Protein AF-A0A1C5C3S4-F1 (afdb_monomer_lite)

Radius of gyration: 13.24 Å; chains: 1; bounding box: 30×34×36 Å

Sequence (118 aa):
MVDRLRQRLRTLLSDPVGSPSELPLFGTMLHALGMAELASGDAGAGAGAGAVRMIALAERLGVMREFQPTMSEARARQAAEEADGAAYSDAVSEYAALERDELREAARAVMAVTSDRG

Structure (mmCIF, N/CA/C/O backbone):
data_AF-A0A1C5C3S4-F1
#
_entry.id   AF-A0A1C5C3S4-F1
#
loop_
_atom_site.group_PDB
_atom_site.id
_atom_site.type_symbol
_atom_site.label_atom_id
_atom_site.label_alt_id
_atom_site.label_comp_id
_atom_site.label_asym_id
_atom_site.label_entity_id
_atom_site.label_seq_id
_atom_site.pdbx_PDB_ins_code
_atom_site.Cartn_x
_atom_site.Cartn_y
_atom_site.Cartn_z
_atom_site.occupancy
_atom_site.B_iso_or_equiv
_atom_site.auth_seq_id
_atom_site.auth_comp_id
_atom_site.auth_asym_id
_atom_site.auth_atom_id
_atom_site.pdbx_PDB_model_num
ATOM 1 N N . MET A 1 1 ? 18.993 -9.551 0.078 1.00 58.44 1 MET A N 1
ATOM 2 C CA . MET A 1 1 ? 18.575 -8.521 1.069 1.00 58.44 1 MET A CA 1
ATOM 3 C C . MET A 1 1 ? 17.052 -8.417 1.115 1.00 58.44 1 MET A C 1
ATOM 5 O O . MET A 1 1 ? 16.484 -8.555 2.191 1.00 58.44 1 MET A O 1
ATOM 9 N N . VAL A 1 2 ? 16.410 -8.249 -0.046 1.00 63.62 2 VAL A N 1
ATOM 10 C CA . VAL A 1 2 ? 14.951 -8.163 -0.229 1.00 63.62 2 VAL A CA 1
ATOM 11 C C . VAL A 1 2 ? 14.200 -9.365 0.366 1.00 63.62 2 VAL A C 1
ATOM 13 O O . VAL A 1 2 ? 13.250 -9.179 1.121 1.00 63.62 2 VAL A O 1
ATOM 16 N N . ASP A 1 3 ? 14.691 -10.591 0.168 1.00 70.12 3 ASP A N 1
ATOM 17 C CA . ASP A 1 3 ? 14.013 -11.804 0.668 1.00 70.12 3 ASP A CA 1
ATOM 18 C C . ASP A 1 3 ? 14.013 -11.922 2.193 1.00 70.12 3 ASP A C 1
ATOM 20 O O . ASP A 1 3 ? 13.037 -12.359 2.801 1.00 70.12 3 ASP A O 1
ATOM 24 N N . ARG A 1 4 ? 15.080 -11.445 2.847 1.00 71.38 4 ARG A N 1
ATOM 25 C CA . ARG A 1 4 ? 15.144 -11.384 4.314 1.00 71.38 4 ARG A CA 1
ATOM 26 C C . ARG A 1 4 ? 14.127 -10.384 4.864 1.00 71.38 4 ARG A C 1
ATOM 28 O O . ARG A 1 4 ? 13.547 -10.633 5.920 1.00 71.38 4 ARG A O 1
ATOM 35 N N . LEU A 1 5 ? 13.913 -9.275 4.154 1.00 68.69 5 LEU A N 1
ATOM 36 C CA . LEU A 1 5 ? 12.922 -8.263 4.513 1.00 68.69 5 LEU A CA 1
ATOM 37 C C . LEU A 1 5 ? 11.497 -8.813 4.343 1.00 68.69 5 LEU A C 1
ATOM 39 O O . LEU A 1 5 ? 10.701 -8.714 5.273 1.00 68.69 5 LEU A O 1
ATOM 43 N N . ARG A 1 6 ? 11.217 -9.497 3.223 1.00 70.69 6 ARG A N 1
ATOM 44 C CA . ARG A 1 6 ? 9.950 -10.215 2.986 1.00 70.69 6 ARG A CA 1
ATOM 45 C C . ARG A 1 6 ? 9.647 -11.238 4.078 1.00 70.69 6 ARG A C 1
ATOM 47 O O . ARG A 1 6 ? 8.541 -11.262 4.613 1.00 70.69 6 ARG A O 1
ATOM 54 N N . GLN A 1 7 ? 10.627 -12.071 4.431 1.00 73.31 7 GLN A N 1
ATOM 55 C CA . GLN A 1 7 ? 10.464 -13.098 5.462 1.00 73.31 7 GLN A CA 1
ATOM 56 C C . GLN A 1 7 ? 10.130 -12.473 6.823 1.00 73.31 7 GLN A C 1
ATOM 58 O O . GLN A 1 7 ? 9.225 -12.937 7.511 1.00 73.31 7 GLN A O 1
ATOM 63 N N . ARG A 1 8 ? 10.830 -11.392 7.194 1.00 71.38 8 ARG A N 1
ATOM 64 C CA . ARG A 1 8 ? 10.598 -10.654 8.444 1.00 71.38 8 ARG A CA 1
ATOM 65 C C . ARG A 1 8 ? 9.187 -10.058 8.487 1.00 71.38 8 ARG A C 1
ATOM 67 O O . ARG A 1 8 ? 8.509 -10.182 9.503 1.00 71.38 8 ARG A O 1
ATOM 74 N N . LEU A 1 9 ? 8.753 -9.457 7.378 1.00 70.12 9 LEU A N 1
ATOM 75 C CA . LEU A 1 9 ? 7.434 -8.845 7.229 1.00 70.12 9 LEU A CA 1
ATOM 76 C C . LEU A 1 9 ? 6.309 -9.883 7.367 1.00 70.12 9 LEU A C 1
ATOM 78 O O . LEU A 1 9 ? 5.354 -9.657 8.105 1.00 70.12 9 LEU A O 1
ATOM 82 N N . ARG A 1 10 ? 6.458 -11.064 6.752 1.00 73.62 10 ARG A N 1
ATOM 83 C CA . ARG A 1 10 ? 5.511 -12.185 6.902 1.00 73.62 10 ARG A CA 1
ATOM 84 C C . ARG A 1 10 ? 5.337 -12.642 8.345 1.00 73.62 10 ARG A C 1
ATOM 86 O O . ARG A 1 10 ? 4.208 -12.859 8.783 1.00 73.62 10 ARG A O 1
ATOM 93 N N . THR A 1 11 ? 6.442 -12.807 9.069 1.00 75.06 11 THR A N 1
ATOM 94 C CA . THR A 1 11 ? 6.405 -13.257 10.466 1.00 75.06 11 THR A CA 1
ATOM 95 C C . THR A 1 11 ? 5.642 -12.264 11.336 1.00 75.06 11 THR A C 1
ATOM 97 O O . THR A 1 11 ? 4.756 -12.672 12.076 1.00 75.06 11 THR A O 1
ATOM 100 N N . LEU A 1 12 ? 5.917 -10.967 11.183 1.00 70.44 12 LEU A N 1
ATOM 101 C CA . LEU A 1 12 ? 5.232 -9.911 11.934 1.00 70.44 12 LEU A CA 1
ATOM 102 C C . LEU A 1 12 ? 3.741 -9.820 11.582 1.00 70.44 12 LEU A C 1
ATOM 104 O O . LEU A 1 12 ? 2.897 -9.669 12.460 1.00 70.44 12 LEU A O 1
ATOM 108 N N . LEU A 1 13 ? 3.393 -9.970 10.301 1.00 67.88 13 LEU A N 1
ATOM 109 C CA . LEU A 1 13 ? 1.995 -9.961 9.877 1.00 67.88 13 LEU A CA 1
ATOM 110 C C . LEU A 1 13 ? 1.208 -11.157 10.420 1.00 67.88 13 LEU A C 1
ATOM 112 O O . LEU A 1 13 ? 0.005 -11.007 10.612 1.00 67.88 13 LEU A O 1
ATOM 116 N N . SER A 1 14 ? 1.849 -12.299 10.685 1.00 69.81 14 SER A N 1
ATOM 117 C CA . SER A 1 14 ? 1.202 -13.530 11.175 1.00 69.81 14 SER A CA 1
ATOM 118 C C . SER A 1 14 ? 0.948 -13.542 12.690 1.00 69.81 14 SER A C 1
ATOM 120 O O . SER A 1 14 ? 0.165 -14.364 13.158 1.00 69.81 14 SER A O 1
ATOM 122 N N . ASP A 1 15 ? 1.580 -12.643 13.451 1.00 68.12 15 ASP A N 1
ATOM 123 C CA . ASP A 1 15 ? 1.439 -12.570 14.913 1.00 68.12 15 ASP A CA 1
ATOM 124 C C . ASP A 1 15 ? 0.066 -11.960 15.305 1.00 68.12 15 ASP A C 1
ATOM 126 O O . ASP A 1 15 ? -0.355 -10.996 14.655 1.00 68.12 15 ASP A O 1
ATOM 130 N N . PRO A 1 16 ? -0.681 -12.474 16.309 1.00 58.50 16 PRO A N 1
ATOM 131 C CA . PRO A 1 16 ? -2.089 -12.111 16.512 1.00 58.50 16 PRO A CA 1
ATOM 132 C C . PRO A 1 16 ? -2.344 -10.701 17.050 1.00 58.50 16 PRO A C 1
ATOM 134 O O . PRO A 1 16 ? -3.469 -10.220 16.944 1.00 58.50 16 PRO A O 1
ATOM 137 N N . VAL A 1 17 ? -1.356 -10.023 17.640 1.00 53.72 17 VAL A N 1
ATOM 138 C CA . VAL A 1 17 ? -1.579 -8.699 18.235 1.00 53.72 17 VAL A CA 1
ATOM 139 C C . VAL A 1 17 ? -0.339 -7.848 18.053 1.00 53.72 17 VAL A C 1
ATOM 141 O O . VAL A 1 17 ? 0.679 -8.072 18.699 1.00 53.72 17 VAL A O 1
ATOM 144 N N . GLY A 1 18 ? -0.447 -6.868 17.162 1.00 55.88 18 GLY A N 1
ATOM 145 C CA . GLY A 1 18 ? 0.622 -5.915 16.950 1.00 55.88 18 GLY A CA 1
ATOM 146 C C . GLY A 1 18 ? 0.475 -4.687 17.826 1.00 55.88 18 GLY A C 1
ATOM 147 O O . GLY A 1 18 ? -0.610 -4.105 17.883 1.00 55.88 18 GLY A O 1
ATOM 148 N N . SER A 1 19 ? 1.548 -4.271 18.497 1.00 56.66 19 SER A N 1
ATOM 149 C CA . SER A 1 19 ? 1.560 -2.988 19.208 1.00 56.66 19 SER A CA 1
ATOM 150 C C . SER A 1 19 ? 1.246 -1.831 18.236 1.00 56.66 19 SER A C 1
ATOM 152 O O . SER A 1 19 ? 1.575 -1.926 17.053 1.00 56.66 19 SER A O 1
ATOM 154 N N . PRO A 1 20 ? 0.642 -0.709 18.681 1.00 54.88 20 PRO A N 1
ATOM 155 C CA . PRO A 1 20 ? 0.337 0.437 17.809 1.00 54.88 20 PRO A CA 1
ATOM 156 C C . PRO A 1 20 ? 1.549 0.955 17.010 1.00 54.88 20 PRO A C 1
ATOM 158 O O . PRO A 1 20 ? 1.390 1.519 15.930 1.00 54.88 20 PRO A O 1
ATOM 161 N N . SER A 1 21 ? 2.757 0.712 17.525 1.00 58.25 21 SER A N 1
ATOM 162 C CA . SER A 1 21 ? 4.051 1.047 16.927 1.00 58.25 21 SER A CA 1
ATOM 163 C C . SER A 1 21 ? 4.463 0.154 15.749 1.00 58.25 21 SER A C 1
ATOM 165 O O . SER A 1 21 ? 5.453 0.447 15.079 1.00 58.25 21 SER A O 1
ATOM 167 N N . GLU A 1 22 ? 3.743 -0.934 15.474 1.00 63.75 22 GLU A N 1
ATOM 168 C CA . GLU A 1 22 ? 4.054 -1.839 14.363 1.00 63.75 22 GLU A CA 1
ATOM 169 C C . GLU A 1 22 ? 3.571 -1.310 13.016 1.00 63.75 22 GLU A C 1
ATOM 171 O O . GLU A 1 22 ? 4.180 -1.620 11.998 1.00 63.75 22 GLU A O 1
ATOM 176 N N . LEU A 1 23 ? 2.546 -0.455 12.994 1.00 62.97 23 LEU A N 1
ATOM 177 C CA . LEU A 1 23 ? 2.044 0.155 11.758 1.00 62.97 23 LEU A CA 1
ATOM 178 C C . LEU A 1 23 ? 3.123 0.981 11.020 1.00 62.97 23 LEU A C 1
ATOM 180 O O . LEU A 1 23 ? 3.340 0.719 9.834 1.00 62.97 23 LEU A O 1
ATOM 184 N N . PRO A 1 24 ? 3.879 1.886 11.680 1.00 66.75 24 PRO A N 1
ATOM 185 C CA . PRO A 1 24 ? 5.014 2.564 11.046 1.00 66.75 24 PRO A CA 1
ATOM 186 C C . PRO A 1 24 ? 6.115 1.612 10.559 1.00 66.75 24 PRO A C 1
ATOM 188 O O . PRO A 1 24 ? 6.733 1.838 9.514 1.00 66.75 24 PRO A O 1
ATOM 191 N N . LEU A 1 25 ? 6.367 0.530 11.304 1.00 68.56 25 LEU A N 1
ATOM 192 C CA . LEU A 1 25 ? 7.365 -0.472 10.934 1.00 68.56 25 LEU A CA 1
ATOM 193 C C . LEU A 1 25 ? 6.934 -1.231 9.667 1.00 68.56 25 LEU A C 1
ATOM 195 O O . LEU A 1 25 ? 7.746 -1.417 8.759 1.00 68.56 25 LEU A O 1
ATOM 199 N N . PHE A 1 26 ? 5.654 -1.604 9.574 1.00 70.75 26 PHE A N 1
ATOM 200 C CA . PHE A 1 26 ? 5.056 -2.217 8.388 1.00 70.75 26 PHE A CA 1
ATOM 201 C C . PHE A 1 26 ? 5.121 -1.291 7.175 1.00 70.75 26 PHE A C 1
ATOM 203 O O . PHE A 1 26 ? 5.572 -1.722 6.113 1.00 70.75 26 PHE A O 1
ATOM 210 N N . GLY A 1 27 ? 4.760 -0.015 7.342 1.00 73.88 27 GLY A N 1
ATOM 211 C CA . GLY A 1 27 ? 4.857 0.982 6.277 1.00 73.88 27 GLY A CA 1
ATOM 212 C C . GLY A 1 27 ? 6.286 1.128 5.746 1.00 73.88 27 GLY A C 1
ATOM 213 O O . GLY A 1 27 ? 6.511 1.075 4.540 1.00 73.88 27 GLY A O 1
ATOM 214 N N . THR A 1 28 ? 7.279 1.182 6.636 1.00 74.94 28 THR A N 1
ATOM 215 C CA . THR A 1 28 ? 8.696 1.290 6.243 1.00 74.94 28 THR A CA 1
ATOM 216 C C . THR A 1 28 ? 9.177 0.068 5.450 1.00 74.94 28 THR A C 1
ATOM 218 O O . THR A 1 28 ? 9.883 0.207 4.449 1.00 74.94 28 THR A O 1
ATOM 221 N N . MET A 1 29 ? 8.797 -1.143 5.870 1.00 75.44 29 MET A N 1
ATOM 222 C CA . MET A 1 29 ? 9.184 -2.373 5.169 1.00 75.44 29 MET A CA 1
ATOM 223 C C . MET A 1 29 ? 8.516 -2.489 3.794 1.00 75.44 29 MET A C 1
ATOM 225 O O . MET A 1 29 ? 9.185 -2.868 2.833 1.00 75.44 29 MET A O 1
ATOM 229 N N . LEU A 1 30 ? 7.231 -2.135 3.687 1.00 78.75 30 LEU A N 1
ATOM 230 C CA . LEU A 1 30 ? 6.497 -2.108 2.419 1.00 78.75 30 LEU A CA 1
ATOM 231 C C . LEU A 1 30 ? 7.074 -1.069 1.453 1.00 78.75 30 LEU A C 1
ATOM 233 O O . LEU A 1 30 ? 7.233 -1.365 0.272 1.00 78.75 30 LEU A O 1
ATOM 237 N N . HIS A 1 31 ? 7.472 0.100 1.958 1.00 79.06 31 HIS A N 1
ATOM 238 C CA . HIS A 1 31 ? 8.123 1.141 1.164 1.00 79.06 31 HIS A CA 1
ATOM 239 C C . HIS A 1 31 ? 9.451 0.661 0.565 1.00 79.06 31 HIS A C 1
ATOM 241 O O . HIS A 1 31 ? 9.675 0.772 -0.639 1.00 79.06 31 HIS A O 1
ATOM 247 N N . ALA A 1 32 ? 10.327 0.078 1.390 1.00 81.25 32 ALA A N 1
ATOM 248 C CA . ALA A 1 32 ? 11.614 -0.441 0.929 1.00 81.25 32 ALA A CA 1
ATOM 249 C C . ALA A 1 32 ? 11.452 -1.593 -0.077 1.00 81.25 32 ALA A C 1
ATOM 251 O O . ALA A 1 32 ? 12.228 -1.695 -1.026 1.00 81.25 32 ALA A O 1
ATOM 252 N N . LEU A 1 33 ? 10.441 -2.445 0.118 1.00 76.81 33 LEU A N 1
ATOM 253 C CA . LEU A 1 33 ? 10.150 -3.554 -0.782 1.00 76.81 33 LEU A CA 1
ATOM 254 C C . LEU A 1 33 ? 9.570 -3.067 -2.116 1.00 76.81 33 LEU A C 1
ATOM 256 O O . LEU A 1 33 ? 10.073 -3.463 -3.160 1.00 76.81 33 LEU A O 1
ATOM 260 N N . GLY A 1 34 ? 8.587 -2.163 -2.093 1.00 76.06 34 GLY A N 1
ATOM 261 C CA . GLY A 1 34 ? 8.024 -1.553 -3.299 1.00 76.06 34 GLY A CA 1
ATOM 262 C C . GLY A 1 34 ? 9.086 -0.840 -4.133 1.00 76.06 34 GLY A C 1
ATOM 263 O O . GLY A 1 34 ? 9.188 -1.089 -5.327 1.00 76.06 34 GLY A O 1
ATOM 264 N N . MET A 1 35 ? 9.956 -0.046 -3.503 1.00 78.69 35 MET A N 1
ATOM 265 C CA . MET A 1 35 ? 11.060 0.629 -4.197 1.00 78.69 35 MET A CA 1
ATOM 266 C C . MET A 1 35 ? 12.071 -0.349 -4.804 1.00 78.69 35 MET A C 1
ATOM 268 O O . MET A 1 35 ? 12.571 -0.107 -5.901 1.00 78.69 35 MET A O 1
ATOM 272 N N . ALA A 1 36 ? 12.382 -1.448 -4.110 1.00 79.94 36 ALA A N 1
ATOM 273 C CA . ALA A 1 36 ? 13.282 -2.472 -4.633 1.00 79.94 36 ALA A CA 1
ATOM 274 C C . ALA A 1 36 ? 12.681 -3.195 -5.848 1.00 79.94 36 ALA A C 1
ATOM 276 O O . ALA A 1 36 ? 13.391 -3.427 -6.823 1.00 79.94 36 ALA A O 1
ATOM 277 N N . GLU A 1 37 ? 11.383 -3.498 -5.814 1.00 76.62 37 GLU A N 1
ATOM 278 C CA . GLU A 1 37 ? 10.667 -4.119 -6.932 1.00 76.62 37 GLU A CA 1
ATOM 279 C C . GLU A 1 37 ? 10.579 -3.171 -8.136 1.00 76.62 37 GLU A C 1
ATOM 281 O O . GLU A 1 37 ? 10.924 -3.567 -9.247 1.00 76.62 37 GLU A O 1
ATOM 286 N N . LEU A 1 38 ? 10.241 -1.893 -7.918 1.00 73.88 38 LEU A N 1
ATOM 287 C CA . LEU A 1 38 ? 10.248 -0.871 -8.973 1.00 73.88 38 LEU A CA 1
ATOM 288 C C . LEU A 1 38 ? 11.640 -0.709 -9.605 1.00 73.88 38 LEU A C 1
ATOM 290 O O . LEU A 1 38 ? 11.764 -0.647 -10.825 1.00 73.88 38 LEU A O 1
ATOM 294 N N . ALA A 1 39 ? 12.701 -0.696 -8.791 1.00 76.69 39 ALA A N 1
ATOM 295 C CA . ALA A 1 39 ? 14.079 -0.582 -9.271 1.00 76.69 39 ALA A CA 1
ATOM 296 C C . ALA A 1 39 ? 14.585 -1.846 -9.985 1.00 76.69 39 ALA A C 1
ATOM 298 O O . ALA A 1 39 ? 15.477 -1.755 -10.828 1.00 76.69 39 ALA A O 1
ATOM 299 N N . SER A 1 40 ? 14.039 -3.019 -9.652 1.00 70.00 40 SER A N 1
ATOM 300 C CA . SER A 1 40 ? 14.403 -4.282 -10.300 1.00 70.00 40 SER A CA 1
ATOM 301 C C . SER A 1 40 ? 13.875 -4.396 -11.732 1.00 70.00 40 SER A C 1
ATOM 303 O O . SER A 1 40 ? 14.368 -5.229 -12.490 1.00 70.00 40 SER A O 1
ATOM 305 N N . GLY A 1 41 ? 12.928 -3.534 -12.126 1.00 59.84 41 GLY A N 1
ATOM 306 C CA . GLY A 1 41 ? 12.427 -3.456 -13.497 1.00 59.84 41 GLY A CA 1
ATOM 307 C C . GLY A 1 41 ? 11.710 -4.719 -13.969 1.00 59.84 41 GLY A C 1
ATOM 308 O O . GLY A 1 41 ? 11.501 -4.869 -15.173 1.00 59.84 41 GLY A O 1
ATOM 309 N N . ASP A 1 42 ? 11.336 -5.621 -13.054 1.00 54.72 42 ASP A N 1
ATOM 310 C CA . ASP A 1 42 ? 10.576 -6.823 -13.381 1.00 54.72 42 ASP A CA 1
ATOM 311 C C . ASP A 1 42 ? 9.134 -6.407 -13.700 1.00 54.72 42 ASP A C 1
ATOM 313 O O . ASP A 1 42 ? 8.233 -6.438 -12.873 1.00 54.72 42 ASP A O 1
ATOM 317 N N . ALA A 1 43 ? 8.933 -5.887 -14.910 1.00 50.12 43 ALA A N 1
ATOM 318 C CA . ALA A 1 43 ? 7.673 -5.374 -15.430 1.00 50.12 43 ALA A CA 1
ATOM 319 C C . ALA A 1 43 ? 6.853 -6.498 -16.082 1.00 50.12 43 ALA A C 1
ATOM 321 O O . ALA A 1 43 ? 6.297 -6.346 -17.170 1.00 50.12 43 ALA A O 1
ATOM 322 N N . GLY A 1 44 ? 6.762 -7.654 -15.421 1.00 53.50 44 GLY A N 1
ATOM 323 C CA . GLY A 1 44 ? 5.678 -8.586 -15.716 1.00 53.50 44 GLY A CA 1
ATOM 324 C C . GLY A 1 44 ? 4.335 -7.884 -15.482 1.00 53.50 44 GLY A C 1
ATOM 325 O O . GLY A 1 44 ? 4.229 -7.051 -14.580 1.00 53.50 44 GLY A O 1
ATOM 326 N N . ALA A 1 45 ? 3.295 -8.233 -16.247 1.00 51.69 45 ALA A N 1
ATOM 327 C CA . ALA A 1 45 ? 1.991 -7.545 -16.292 1.00 51.69 45 ALA A CA 1
ATOM 328 C C . ALA A 1 45 ? 1.216 -7.436 -14.949 1.00 51.69 45 ALA A C 1
ATOM 330 O O . ALA A 1 45 ? 0.107 -6.916 -14.917 1.00 51.69 45 ALA A O 1
ATOM 331 N N . GLY A 1 46 ? 1.783 -7.896 -13.829 1.00 54.00 46 GLY A N 1
ATOM 332 C CA . GLY A 1 46 ? 1.273 -7.655 -12.477 1.00 54.00 46 GLY A CA 1
ATOM 333 C C . GLY A 1 46 ? 2.343 -7.369 -11.413 1.00 54.00 46 GLY A C 1
ATOM 334 O O . GLY A 1 46 ? 2.004 -7.266 -10.230 1.00 54.00 46 GLY A O 1
ATOM 335 N N . ALA A 1 47 ? 3.623 -7.282 -11.781 1.00 57.34 47 ALA A N 1
ATOM 336 C CA . ALA A 1 47 ? 4.732 -7.013 -10.861 1.00 57.34 47 ALA A CA 1
ATOM 337 C C . ALA A 1 47 ? 4.848 -5.519 -10.527 1.00 57.34 47 ALA A C 1
ATOM 339 O O . ALA A 1 47 ? 4.923 -5.175 -9.346 1.00 57.34 47 ALA A O 1
ATOM 340 N N . GLY A 1 48 ? 4.643 -4.643 -11.519 1.00 65.44 48 GLY A N 1
ATOM 341 C CA . GLY A 1 48 ? 4.455 -3.205 -11.292 1.00 65.44 48 GLY A CA 1
ATOM 342 C C . GLY A 1 48 ? 3.263 -2.910 -10.375 1.00 65.44 48 GLY A C 1
ATOM 343 O O . GLY A 1 48 ? 3.414 -2.225 -9.368 1.00 65.44 48 GLY A O 1
ATOM 344 N N . ALA A 1 49 ? 2.106 -3.533 -10.629 1.00 71.31 49 ALA A N 1
ATOM 345 C CA . ALA A 1 49 ? 0.900 -3.342 -9.816 1.00 71.31 49 ALA A CA 1
ATOM 346 C C . ALA A 1 49 ? 1.080 -3.768 -8.344 1.00 71.31 49 ALA A C 1
ATOM 348 O O . ALA A 1 49 ? 0.552 -3.125 -7.436 1.00 71.31 49 ALA A O 1
ATOM 349 N N . GLY A 1 50 ? 1.849 -4.834 -8.084 1.00 77.19 50 GLY A N 1
ATOM 350 C CA . GLY A 1 50 ? 2.186 -5.262 -6.723 1.00 77.19 50 GLY A CA 1
ATOM 351 C C . GLY A 1 50 ? 3.084 -4.253 -6.005 1.00 77.19 50 GLY A C 1
ATOM 352 O O . GLY A 1 50 ? 2.810 -3.889 -4.862 1.00 77.19 50 GLY A O 1
ATOM 353 N N . ALA A 1 51 ? 4.119 -3.759 -6.688 1.00 78.75 51 ALA A N 1
ATOM 354 C CA . ALA A 1 51 ? 5.030 -2.751 -6.153 1.00 78.75 51 ALA A CA 1
ATOM 355 C C . ALA A 1 51 ? 4.323 -1.418 -5.866 1.00 78.75 51 ALA A C 1
ATOM 357 O O . ALA A 1 51 ? 4.475 -0.852 -4.785 1.00 78.75 51 ALA A O 1
ATOM 358 N N . VAL A 1 52 ? 3.464 -0.980 -6.782 1.00 84.12 52 VAL A N 1
ATOM 359 C CA . VAL A 1 52 ? 2.642 0.227 -6.654 1.00 84.12 52 VAL A CA 1
ATOM 360 C C . VAL A 1 52 ? 1.667 0.126 -5.476 1.00 84.12 52 VAL A C 1
ATOM 362 O O . VAL A 1 52 ? 1.594 1.041 -4.653 1.00 84.12 52 VAL A O 1
ATOM 365 N N . ARG A 1 53 ? 0.990 -1.019 -5.309 1.00 84.56 53 ARG A N 1
ATOM 366 C CA . ARG A 1 53 ? 0.126 -1.277 -4.143 1.00 84.56 53 ARG A CA 1
ATOM 367 C C . ARG A 1 53 ? 0.902 -1.286 -2.822 1.00 84.56 53 ARG A C 1
ATOM 369 O O . ARG A 1 53 ? 0.359 -0.833 -1.818 1.00 84.56 53 ARG A O 1
ATOM 376 N N . MET A 1 54 ? 2.154 -1.760 -2.801 1.00 85.44 54 MET A N 1
ATOM 377 C CA . MET A 1 54 ? 3.009 -1.689 -1.605 1.00 85.44 54 MET A CA 1
ATOM 378 C C . MET A 1 54 ? 3.348 -0.247 -1.220 1.00 85.44 54 MET A C 1
ATOM 380 O O . MET A 1 54 ? 3.285 0.082 -0.036 1.00 85.44 54 MET A O 1
ATOM 384 N N . ILE A 1 55 ? 3.663 0.615 -2.195 1.00 83.88 55 ILE A N 1
ATOM 385 C CA . ILE A 1 55 ? 3.938 2.038 -1.944 1.00 83.88 55 ILE A CA 1
ATOM 386 C C . ILE A 1 55 ? 2.685 2.756 -1.426 1.00 83.88 55 ILE A C 1
ATOM 388 O O . ILE A 1 55 ? 2.757 3.416 -0.392 1.00 83.88 55 ILE A O 1
ATOM 392 N N . ALA A 1 56 ? 1.527 2.565 -2.066 1.00 86.75 56 ALA A N 1
ATOM 393 C CA . ALA A 1 56 ? 0.269 3.178 -1.628 1.00 86.75 56 ALA A CA 1
ATOM 394 C C . ALA A 1 56 ? -0.126 2.756 -0.199 1.00 86.75 56 ALA A C 1
ATOM 396 O O . ALA A 1 56 ? -0.544 3.582 0.615 1.00 86.75 56 ALA A O 1
ATOM 397 N N . LEU A 1 57 ? 0.052 1.474 0.143 1.00 83.69 57 LEU A N 1
ATOM 398 C CA . LEU A 1 57 ? -0.242 0.979 1.488 1.00 83.69 57 LEU A CA 1
ATOM 399 C C . LEU A 1 57 ? 0.763 1.501 2.524 1.00 83.69 57 LEU A C 1
ATOM 401 O O . LEU A 1 57 ? 0.380 1.812 3.651 1.00 83.69 57 LEU A O 1
ATOM 405 N N . ALA A 1 58 ? 2.038 1.634 2.147 1.00 82.56 58 ALA A N 1
ATOM 406 C CA . ALA A 1 58 ? 3.065 2.214 3.004 1.00 82.56 58 ALA A CA 1
ATOM 407 C C . ALA A 1 58 ? 2.763 3.674 3.367 1.00 82.56 58 ALA A C 1
ATOM 409 O O . ALA A 1 58 ? 2.904 4.036 4.534 1.00 82.56 58 ALA A O 1
ATOM 410 N N . GLU A 1 59 ? 2.295 4.485 2.411 1.00 80.31 59 GLU A N 1
ATOM 411 C CA . GLU A 1 59 ? 1.861 5.863 2.681 1.00 80.31 59 GLU A CA 1
ATOM 412 C C . GLU A 1 59 ? 0.675 5.908 3.655 1.00 80.31 59 GLU A C 1
ATOM 414 O O . GLU A 1 59 ? 0.626 6.753 4.546 1.00 80.31 59 GLU A O 1
ATOM 419 N N . ARG A 1 60 ? -0.273 4.974 3.529 1.00 81.12 60 ARG A N 1
ATOM 420 C CA . ARG A 1 60 ? -1.445 4.908 4.412 1.00 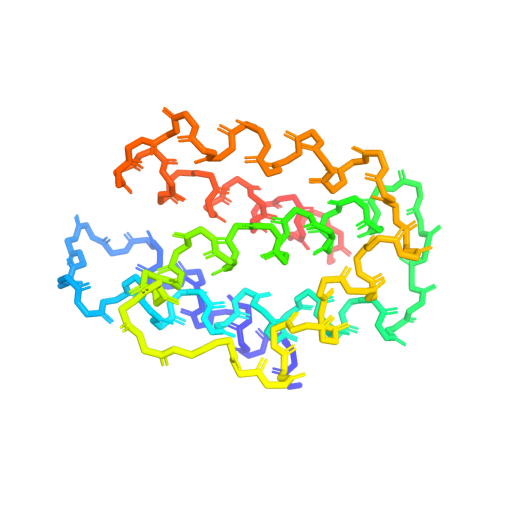81.12 60 ARG A CA 1
ATOM 421 C C . ARG A 1 60 ? -1.096 4.453 5.834 1.00 81.12 60 ARG A C 1
ATOM 423 O O . ARG A 1 60 ? -1.669 4.967 6.794 1.00 81.12 60 ARG A O 1
ATOM 430 N N . LEU A 1 61 ? -0.176 3.494 5.967 1.00 75.00 61 LEU A N 1
ATOM 431 C CA . LEU A 1 61 ? 0.308 2.957 7.247 1.00 75.00 61 LEU A CA 1
ATOM 432 C C . LEU A 1 61 ? 1.289 3.902 7.958 1.00 75.00 61 LEU A C 1
ATOM 434 O O . LEU A 1 61 ? 1.379 3.894 9.188 1.00 75.00 61 LEU A O 1
ATOM 438 N N . GLY A 1 62 ? 2.015 4.722 7.199 1.00 66.25 62 GLY A N 1
ATOM 439 C CA . GLY A 1 62 ? 2.818 5.830 7.696 1.00 66.25 62 GLY A CA 1
ATOM 440 C C . GLY A 1 62 ? 1.924 6.990 8.111 1.00 66.25 62 GLY A C 1
ATOM 441 O O . GLY A 1 62 ? 1.841 7.984 7.402 1.00 66.25 62 GLY A O 1
ATOM 442 N N . VAL A 1 63 ? 1.256 6.861 9.262 1.00 51.88 63 VAL A N 1
ATOM 443 C CA . VAL A 1 63 ? 0.436 7.890 9.934 1.00 51.88 63 VAL A CA 1
ATOM 444 C C . VAL A 1 63 ? 1.294 9.124 10.298 1.00 51.88 63 VAL A C 1
ATOM 446 O O . VAL A 1 63 ? 1.531 9.437 11.456 1.00 51.88 63 VAL A O 1
ATOM 449 N N . MET A 1 64 ? 1.817 9.824 9.295 1.00 46.09 64 MET A N 1
ATOM 450 C CA . MET A 1 64 ? 2.672 11.004 9.368 1.00 46.09 64 MET A CA 1
ATOM 451 C C . MET A 1 64 ? 2.115 12.068 8.424 1.00 46.09 64 MET A C 1
ATOM 453 O O . MET A 1 64 ? 2.749 12.544 7.490 1.00 46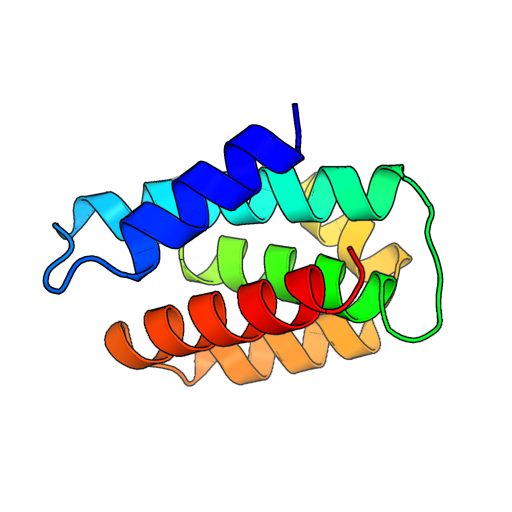.09 64 MET A O 1
ATOM 457 N N . ARG A 1 65 ? 0.892 12.504 8.727 1.00 49.69 65 ARG A N 1
ATOM 458 C CA . ARG A 1 65 ? 0.469 13.873 8.416 1.00 49.69 65 ARG A CA 1
ATOM 459 C C . ARG A 1 65 ? 0.650 14.835 9.586 1.00 49.69 65 ARG A C 1
ATOM 461 O O . ARG A 1 65 ? 0.250 15.985 9.456 1.00 49.69 65 ARG A O 1
ATOM 468 N N . GLU A 1 66 ? 1.268 14.421 10.693 1.00 49.41 66 GLU A N 1
ATOM 469 C CA . GLU A 1 66 ? 1.497 15.362 11.793 1.00 49.41 66 GLU A CA 1
ATOM 470 C C . GLU A 1 66 ? 2.739 16.247 11.585 1.00 49.41 66 GLU A C 1
ATOM 472 O O . GLU A 1 66 ? 2.667 17.420 11.932 1.00 49.41 66 GLU A O 1
ATOM 477 N N . PHE A 1 67 ? 3.833 15.798 10.943 1.00 45.56 67 PHE A N 1
ATOM 478 C CA . PHE A 1 67 ? 5.037 16.643 10.797 1.00 45.56 67 PHE A CA 1
ATOM 479 C C . PHE A 1 67 ? 5.888 16.328 9.550 1.00 45.56 67 PHE A C 1
ATOM 481 O O . PHE A 1 67 ? 6.891 15.632 9.646 1.00 45.56 67 PHE A O 1
ATOM 488 N N . GLN A 1 68 ? 5.533 16.953 8.418 1.00 46.34 68 GLN A N 1
ATOM 489 C CA . GLN A 1 68 ? 6.323 17.088 7.174 1.00 46.34 68 GLN A CA 1
ATOM 490 C C . GLN A 1 68 ? 6.467 15.820 6.298 1.00 46.34 68 GLN A C 1
ATOM 492 O O . GLN A 1 68 ? 6.945 14.794 6.779 1.00 46.34 68 GLN A O 1
ATOM 497 N N . PRO A 1 69 ? 6.162 15.903 4.985 1.00 57.00 69 PRO A N 1
ATOM 498 C CA . PRO A 1 69 ? 6.531 14.853 4.043 1.00 57.00 69 PRO A CA 1
ATOM 499 C C . PRO A 1 69 ? 8.052 14.712 4.020 1.00 57.00 69 PRO A C 1
ATOM 501 O O . PRO A 1 69 ? 8.775 15.685 3.780 1.00 57.00 69 PRO A O 1
ATOM 504 N N . THR A 1 70 ? 8.563 13.505 4.249 1.00 59.31 70 THR A N 1
ATOM 505 C CA . THR A 1 70 ? 9.988 13.264 4.022 1.00 59.31 70 THR A CA 1
ATOM 506 C C . THR A 1 70 ? 10.246 13.210 2.515 1.00 59.31 70 THR A C 1
ATOM 508 O O . THR A 1 70 ? 9.448 12.678 1.746 1.00 59.31 70 THR A O 1
ATOM 511 N N . MET A 1 71 ? 11.391 13.727 2.059 1.00 60.38 71 MET A N 1
ATOM 512 C CA . MET A 1 71 ? 11.799 13.677 0.641 1.00 60.38 71 MET A CA 1
ATOM 513 C C . MET A 1 71 ? 11.804 12.245 0.057 1.00 60.38 71 MET A C 1
ATOM 515 O O . MET A 1 71 ? 11.793 12.077 -1.162 1.00 60.38 71 MET A O 1
ATOM 519 N N . SER A 1 72 ? 11.827 11.213 0.911 1.00 63.84 72 SER A N 1
ATOM 520 C CA . SER A 1 72 ? 11.738 9.803 0.514 1.00 63.84 72 SER A CA 1
ATOM 521 C C . SER A 1 72 ? 10.324 9.395 0.091 1.00 63.84 72 SER A C 1
ATOM 523 O O . SER A 1 72 ? 10.176 8.657 -0.878 1.00 63.84 72 SER A O 1
ATOM 525 N N . GLU A 1 73 ? 9.285 9.901 0.763 1.00 67.44 73 GLU A N 1
ATOM 526 C CA . GLU A 1 73 ? 7.884 9.631 0.405 1.00 67.44 73 GLU A CA 1
ATOM 527 C C . GLU A 1 73 ? 7.552 10.211 -0.967 1.00 67.44 73 GLU A C 1
ATOM 529 O O . GLU A 1 73 ? 7.040 9.506 -1.831 1.00 67.44 73 GLU A O 1
ATOM 534 N N . ALA A 1 74 ? 7.945 11.466 -1.210 1.00 73.75 74 ALA A N 1
ATOM 535 C CA . ALA A 1 74 ? 7.723 12.120 -2.498 1.00 73.75 74 ALA A CA 1
ATOM 536 C C . ALA A 1 74 ? 8.388 11.364 -3.664 1.00 73.75 74 ALA A C 1
ATOM 538 O O . ALA A 1 74 ? 7.795 11.236 -4.733 1.00 73.75 74 ALA A O 1
ATOM 539 N N . ARG A 1 75 ? 9.594 10.815 -3.453 1.00 73.81 75 ARG A N 1
ATOM 540 C CA . ARG A 1 75 ? 10.277 9.998 -4.468 1.00 73.81 75 ARG A CA 1
ATOM 541 C C . ARG A 1 75 ? 9.594 8.663 -4.723 1.00 73.81 75 ARG A C 1
ATOM 543 O O . ARG A 1 75 ? 9.532 8.243 -5.872 1.00 73.81 75 ARG A O 1
ATOM 550 N N . ALA A 1 76 ? 9.106 7.992 -3.684 1.00 74.38 76 ALA A N 1
ATOM 551 C CA . ALA A 1 76 ? 8.418 6.720 -3.868 1.00 74.38 76 ALA A CA 1
ATOM 552 C C . ALA A 1 76 ? 7.067 6.894 -4.557 1.00 74.38 76 ALA A C 1
ATOM 554 O O . ALA A 1 76 ? 6.736 6.100 -5.432 1.00 74.38 76 ALA A O 1
ATOM 555 N N . ARG A 1 77 ? 6.335 7.962 -4.224 1.00 78.75 77 ARG A N 1
ATOM 556 C CA . ARG A 1 77 ? 5.121 8.347 -4.942 1.00 78.75 77 ARG A CA 1
ATOM 557 C C . ARG A 1 77 ? 5.393 8.548 -6.421 1.00 78.75 77 ARG A C 1
ATOM 559 O O . ARG A 1 77 ? 4.739 7.925 -7.244 1.00 78.75 77 ARG A O 1
ATOM 566 N N . GLN A 1 78 ? 6.392 9.366 -6.742 1.00 80.50 78 GLN A N 1
ATOM 567 C CA . GLN A 1 78 ? 6.759 9.631 -8.126 1.00 80.50 78 GLN A CA 1
ATOM 568 C C . GLN A 1 78 ? 7.134 8.336 -8.865 1.00 80.50 78 GLN A C 1
ATOM 570 O O . GLN A 1 78 ? 6.650 8.102 -9.965 1.00 80.50 78 GLN A O 1
ATOM 575 N N . ALA A 1 79 ? 7.923 7.456 -8.243 1.00 80.62 79 ALA A N 1
ATOM 576 C CA . ALA A 1 79 ? 8.282 6.171 -8.840 1.00 80.62 79 ALA A CA 1
ATOM 577 C C . ALA A 1 79 ? 7.063 5.252 -9.058 1.00 80.62 79 ALA A C 1
ATOM 579 O O . ALA A 1 79 ? 6.998 4.546 -10.061 1.00 80.62 79 ALA A O 1
ATOM 580 N N . ALA A 1 80 ? 6.091 5.253 -8.140 1.00 78.94 80 ALA A N 1
ATOM 581 C CA . ALA A 1 80 ? 4.860 4.479 -8.283 1.00 78.94 80 ALA A CA 1
ATOM 582 C C . ALA A 1 80 ? 3.941 5.049 -9.377 1.00 78.94 80 ALA A C 1
ATOM 584 O O . ALA A 1 80 ? 3.381 4.285 -10.160 1.00 78.94 80 ALA A O 1
ATOM 585 N N . GLU A 1 81 ? 3.826 6.376 -9.466 1.00 81.31 81 GLU A N 1
ATOM 586 C CA . GLU A 1 81 ? 3.071 7.071 -10.514 1.00 81.31 81 GLU A CA 1
ATOM 587 C C . GLU A 1 81 ? 3.674 6.841 -11.908 1.00 81.31 81 GLU A C 1
ATOM 589 O O . GLU A 1 81 ? 2.939 6.603 -12.866 1.00 81.31 81 GLU A O 1
ATOM 594 N N . GLU A 1 82 ? 5.005 6.864 -12.017 1.00 82.44 82 GLU A N 1
ATOM 595 C CA . GLU A 1 82 ? 5.735 6.564 -13.254 1.00 82.44 82 GLU A CA 1
ATOM 596 C C . GLU A 1 82 ? 5.586 5.094 -13.676 1.00 82.44 82 GLU A C 1
ATOM 598 O O . GLU A 1 82 ? 5.554 4.800 -14.872 1.00 82.44 82 GLU A O 1
ATOM 603 N N . ALA A 1 83 ? 5.479 4.173 -12.714 1.00 80.69 83 ALA A N 1
ATOM 604 C CA . ALA A 1 83 ? 5.342 2.745 -12.981 1.00 80.69 83 ALA A CA 1
ATOM 605 C C . ALA A 1 83 ? 3.915 2.335 -13.376 1.00 80.69 83 ALA A C 1
ATOM 607 O O . ALA A 1 83 ? 3.744 1.601 -14.347 1.00 80.69 83 ALA A O 1
ATOM 608 N N . ASP A 1 84 ? 2.904 2.779 -12.624 1.00 81.19 84 ASP A N 1
ATOM 609 C CA . ASP A 1 84 ? 1.485 2.573 -12.933 1.00 81.19 84 ASP A CA 1
ATOM 610 C C . ASP A 1 84 ? 0.613 3.561 -12.136 1.00 81.19 84 ASP A C 1
ATOM 612 O O . ASP A 1 84 ? 0.058 3.245 -11.079 1.00 81.19 84 ASP A O 1
ATOM 616 N N . GLY A 1 85 ? 0.497 4.792 -12.640 1.00 80.31 85 GLY A N 1
ATOM 617 C CA . GLY A 1 85 ? -0.276 5.849 -11.983 1.00 80.31 85 GLY A CA 1
ATOM 618 C C . GLY A 1 85 ? -1.771 5.550 -11.827 1.00 80.31 85 GLY A C 1
ATOM 619 O O . GLY A 1 85 ? -2.377 6.005 -10.856 1.00 80.31 85 GLY A O 1
ATOM 620 N N . ALA A 1 86 ? -2.366 4.757 -12.726 1.00 85.12 86 ALA A N 1
ATOM 621 C CA . ALA A 1 86 ? -3.769 4.358 -12.609 1.00 85.12 86 ALA A CA 1
ATOM 622 C C . ALA A 1 86 ? -3.953 3.386 -11.436 1.00 85.12 86 ALA A C 1
ATOM 624 O O . ALA A 1 86 ? -4.749 3.652 -10.535 1.00 85.12 86 ALA A O 1
ATOM 625 N N . ALA A 1 87 ? -3.138 2.327 -11.377 1.00 84.00 87 ALA A N 1
ATOM 626 C CA . ALA A 1 87 ? -3.164 1.388 -10.260 1.00 84.00 87 ALA A CA 1
ATOM 627 C C . ALA A 1 87 ? -2.791 2.054 -8.927 1.00 84.00 87 ALA A C 1
ATOM 629 O O . ALA A 1 87 ? -3.313 1.669 -7.879 1.00 84.00 87 ALA A O 1
ATOM 630 N N . TYR A 1 88 ? -1.910 3.059 -8.951 1.00 80.25 88 TYR A N 1
ATOM 631 C CA . TYR A 1 88 ? -1.549 3.833 -7.767 1.00 80.25 88 TYR A CA 1
ATOM 632 C C . TYR A 1 88 ? -2.741 4.626 -7.226 1.00 80.25 88 TYR A C 1
ATOM 634 O O . TYR A 1 88 ? -3.052 4.537 -6.038 1.00 80.25 88 TYR A O 1
ATOM 642 N N . SER A 1 89 ? -3.442 5.364 -8.092 1.00 84.31 89 SER A N 1
ATOM 643 C CA . SER A 1 89 ? -4.604 6.168 -7.701 1.00 84.31 89 SER A CA 1
ATOM 644 C C . SER A 1 89 ? -5.759 5.307 -7.183 1.00 84.31 89 SER A C 1
ATOM 646 O O . SER A 1 89 ? -6.378 5.661 -6.171 1.00 84.31 89 SER A O 1
ATOM 648 N N . ASP A 1 90 ? -6.003 4.160 -7.819 1.00 87.06 90 ASP A N 1
ATOM 649 C CA . ASP A 1 90 ? -6.997 3.185 -7.370 1.00 87.06 90 ASP A CA 1
ATOM 650 C C . ASP A 1 90 ? -6.637 2.637 -5.983 1.00 87.06 90 ASP A C 1
ATOM 652 O O . ASP A 1 90 ? -7.471 2.653 -5.079 1.00 87.06 90 ASP A O 1
ATOM 656 N N . ALA A 1 91 ? -5.379 2.232 -5.773 1.00 86.69 91 ALA A N 1
ATOM 657 C CA . ALA A 1 91 ? -4.913 1.697 -4.494 1.00 86.69 91 ALA A CA 1
ATOM 658 C C . ALA A 1 91 ? -4.964 2.735 -3.359 1.00 86.69 91 ALA A C 1
ATOM 660 O O . ALA A 1 91 ? -5.360 2.408 -2.241 1.00 86.69 91 ALA A O 1
ATOM 661 N N . VAL A 1 92 ? -4.602 3.994 -3.629 1.00 86.56 92 VAL A N 1
ATOM 662 C CA . VAL A 1 92 ? -4.723 5.091 -2.651 1.00 86.56 92 VAL A CA 1
ATOM 663 C C . VAL A 1 92 ? -6.184 5.295 -2.247 1.00 86.56 92 VAL A C 1
ATOM 665 O O . VAL A 1 92 ? -6.473 5.451 -1.060 1.00 86.56 92 VAL A O 1
ATOM 668 N N . SER A 1 93 ? -7.103 5.260 -3.214 1.00 87.31 93 SER A N 1
ATOM 669 C CA . SER A 1 93 ? -8.541 5.406 -2.962 1.00 87.31 93 SER A CA 1
ATOM 670 C C . SER A 1 93 ? -9.103 4.221 -2.171 1.00 87.31 93 SER A C 1
ATOM 672 O O . SER A 1 93 ? -9.846 4.420 -1.212 1.00 87.31 93 SER A O 1
ATOM 674 N N . GLU A 1 94 ? -8.702 2.999 -2.530 1.00 87.75 94 GLU A N 1
ATOM 675 C CA . GLU A 1 94 ? -9.066 1.753 -1.849 1.00 87.75 94 GLU A CA 1
ATOM 676 C C . GLU A 1 94 ? -8.627 1.785 -0.375 1.00 87.75 94 GLU A C 1
ATOM 678 O O . GLU A 1 94 ? -9.449 1.630 0.526 1.00 87.75 94 GLU A O 1
ATOM 683 N N . TYR A 1 95 ? -7.351 2.072 -0.101 1.00 84.81 95 TYR A N 1
ATOM 684 C CA . TYR A 1 95 ? -6.802 2.043 1.260 1.00 84.81 95 TYR A CA 1
ATOM 685 C C . TYR A 1 95 ? -7.207 3.241 2.127 1.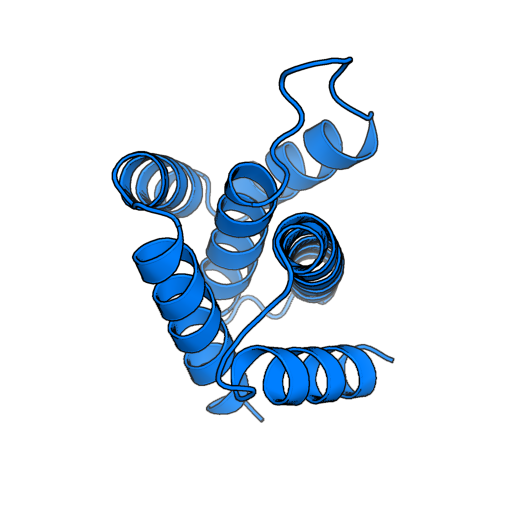00 84.81 95 TYR A C 1
ATOM 687 O O . TYR A 1 95 ? -7.138 3.168 3.358 1.00 84.81 95 TYR A O 1
ATOM 695 N N . ALA A 1 96 ? -7.646 4.349 1.526 1.00 84.69 96 ALA A N 1
ATOM 696 C CA . ALA A 1 96 ? -8.207 5.474 2.269 1.00 84.69 96 ALA A CA 1
ATOM 697 C C . ALA A 1 96 ? -9.510 5.099 2.998 1.00 84.69 96 ALA A C 1
ATOM 699 O O . ALA A 1 96 ? -9.770 5.643 4.071 1.00 84.69 96 ALA A O 1
ATOM 700 N N . ALA A 1 97 ? -10.287 4.161 2.447 1.00 86.06 97 ALA A N 1
ATOM 701 C CA . ALA A 1 97 ? -11.548 3.696 3.023 1.00 86.06 97 ALA A CA 1
ATOM 702 C C . ALA A 1 97 ? -11.379 2.647 4.137 1.00 86.06 97 ALA A C 1
ATOM 704 O O . ALA A 1 97 ? -12.345 2.362 4.836 1.00 86.06 97 ALA A O 1
ATOM 705 N N . LEU A 1 98 ? -10.176 2.082 4.295 1.00 83.38 98 LEU A N 1
ATOM 706 C CA . LEU A 1 98 ? -9.919 0.980 5.220 1.00 83.38 98 LEU A CA 1
ATOM 707 C C . LEU A 1 98 ? -9.557 1.459 6.632 1.00 83.38 98 LEU A C 1
ATOM 709 O O . LEU A 1 98 ? -8.772 2.402 6.818 1.00 83.38 98 LEU A O 1
ATOM 713 N N . GLU A 1 99 ? -10.082 0.733 7.615 1.00 81.50 99 GLU A N 1
ATOM 714 C CA . GLU A 1 99 ? -9.728 0.806 9.030 1.00 81.50 99 GLU A CA 1
ATOM 715 C C . GLU A 1 99 ? -8.436 0.025 9.332 1.00 81.50 99 GLU A C 1
ATOM 717 O O . GLU A 1 99 ? -7.909 -0.730 8.512 1.00 81.50 99 GLU A O 1
ATOM 722 N N . ARG A 1 100 ? -7.889 0.189 10.541 1.00 72.31 100 ARG A N 1
ATOM 723 C CA . ARG A 1 100 ? -6.574 -0.368 10.917 1.00 72.31 100 ARG A CA 1
ATOM 724 C C . ARG A 1 100 ? -6.443 -1.879 10.700 1.00 72.31 100 ARG A C 1
ATOM 726 O O . ARG A 1 100 ? -5.401 -2.338 10.231 1.00 72.31 100 ARG A O 1
ATOM 733 N N . ASP A 1 101 ? -7.469 -2.638 11.063 1.00 77.25 101 ASP A N 1
ATOM 734 C CA . ASP A 1 101 ? -7.445 -4.096 10.937 1.00 77.25 101 ASP A CA 1
ATOM 735 C C . ASP A 1 101 ? -7.557 -4.518 9.463 1.00 77.25 101 ASP A C 1
ATOM 737 O O . ASP A 1 101 ? -6.880 -5.446 9.022 1.00 77.25 101 ASP A O 1
ATOM 741 N N . GLU A 1 102 ? -8.310 -3.764 8.662 1.00 81.69 102 GLU A N 1
ATOM 742 C CA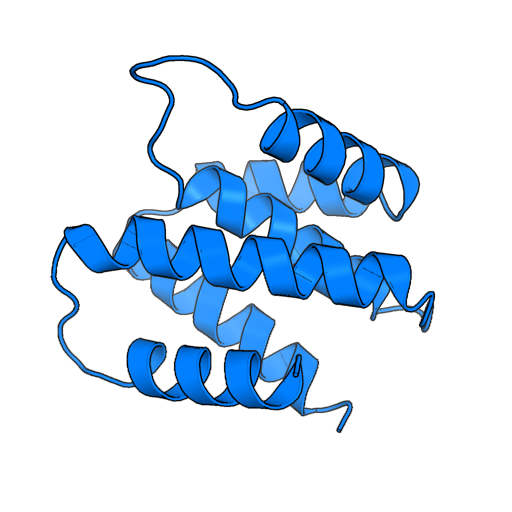 . GLU A 1 102 ? -8.452 -3.985 7.222 1.00 81.69 102 GLU A CA 1
ATOM 743 C C . GLU A 1 102 ? -7.163 -3.636 6.458 1.00 81.69 102 GLU A C 1
ATOM 745 O O . GLU A 1 102 ? -6.774 -4.350 5.534 1.00 81.69 102 GLU A O 1
ATOM 750 N N . LEU A 1 103 ? -6.428 -2.605 6.888 1.00 79.94 103 LEU A N 1
ATOM 751 C CA . LEU A 1 103 ? -5.098 -2.282 6.356 1.00 79.94 103 LEU A CA 1
ATOM 752 C C . LEU A 1 103 ? -4.078 -3.398 6.624 1.00 79.94 103 LEU A C 1
ATOM 754 O O . LEU A 1 103 ? -3.193 -3.647 5.799 1.00 79.94 103 LEU A O 1
ATOM 758 N N . ARG A 1 104 ? -4.199 -4.098 7.760 1.00 75.88 104 ARG A N 1
ATOM 759 C CA . ARG A 1 104 ? -3.355 -5.259 8.075 1.00 75.88 104 ARG A CA 1
ATOM 760 C C . ARG A 1 104 ? -3.649 -6.426 7.133 1.00 75.88 104 ARG A C 1
ATOM 762 O O . ARG A 1 104 ? -2.713 -7.068 6.653 1.00 75.88 104 ARG A O 1
ATOM 769 N N . GLU A 1 105 ? -4.919 -6.678 6.838 1.00 81.69 105 GLU A N 1
ATOM 770 C CA . GLU A 1 105 ? -5.318 -7.704 5.870 1.00 81.69 105 GLU A CA 1
ATOM 771 C C . GLU A 1 105 ? -4.898 -7.339 4.438 1.00 81.69 105 GLU A C 1
ATOM 773 O O . GLU A 1 105 ? -4.355 -8.184 3.724 1.00 81.69 105 GLU A O 1
ATOM 778 N N . ALA A 1 106 ? -5.006 -6.068 4.043 1.00 84.00 106 ALA A N 1
ATOM 779 C CA . ALA A 1 106 ? -4.481 -5.586 2.765 1.00 84.00 106 ALA A CA 1
ATOM 780 C C . ALA A 1 106 ? -2.961 -5.821 2.641 1.00 84.00 106 ALA A C 1
ATOM 782 O O . ALA A 1 106 ? -2.482 -6.296 1.608 1.00 84.00 106 ALA A O 1
ATOM 783 N N . ALA A 1 107 ? -2.192 -5.585 3.713 1.00 80.94 107 ALA A N 1
ATOM 784 C CA . ALA A 1 107 ? -0.754 -5.867 3.734 1.00 80.94 107 ALA A CA 1
ATOM 785 C C . ALA A 1 107 ? -0.455 -7.362 3.545 1.00 80.94 107 ALA A C 1
ATOM 787 O O . ALA A 1 107 ? 0.466 -7.728 2.807 1.00 80.94 107 ALA A O 1
ATOM 788 N N . ARG A 1 108 ? -1.249 -8.238 4.176 1.00 79.00 108 ARG A N 1
ATOM 789 C CA . ARG A 1 108 ? -1.146 -9.695 4.001 1.00 79.00 108 ARG A CA 1
ATOM 790 C C . ARG A 1 108 ? -1.444 -10.109 2.561 1.00 79.00 108 ARG A C 1
ATOM 792 O O . ARG A 1 108 ? -0.671 -10.882 1.996 1.00 79.00 108 ARG A O 1
ATOM 799 N N . ALA A 1 109 ? -2.502 -9.568 1.959 1.00 82.31 109 ALA A N 1
ATOM 800 C CA . ALA A 1 109 ? -2.900 -9.869 0.586 1.00 82.31 109 ALA A CA 1
ATOM 801 C C . ALA A 1 109 ? -1.817 -9.472 -0.429 1.00 82.31 109 ALA A C 1
ATOM 803 O O . ALA A 1 109 ? -1.411 -10.288 -1.259 1.00 82.31 109 ALA A O 1
ATOM 804 N N . VAL A 1 110 ? -1.272 -8.256 -0.315 1.00 79.31 110 VAL A N 1
ATOM 805 C CA . VAL A 1 110 ? -0.188 -7.783 -1.191 1.00 79.31 110 VAL A CA 1
ATOM 806 C C . VAL A 1 110 ? 1.063 -8.657 -1.037 1.00 79.31 110 VAL A C 1
ATOM 808 O O . VAL A 1 110 ? 1.691 -9.034 -2.027 1.00 79.31 110 VAL A O 1
ATOM 811 N N . MET A 1 111 ? 1.400 -9.066 0.189 1.00 73.88 111 MET A N 1
ATOM 812 C CA . MET A 1 111 ? 2.515 -9.986 0.422 1.00 73.88 111 MET A CA 1
ATOM 813 C C . MET A 1 111 ? 2.273 -11.372 -0.166 1.00 73.88 111 MET A C 1
ATOM 815 O O . MET A 1 111 ? 3.191 -11.923 -0.772 1.00 73.88 111 MET A O 1
ATOM 819 N N . ALA A 1 112 ? 1.072 -11.933 -0.054 1.00 72.38 112 ALA A N 1
ATOM 820 C CA . ALA A 1 112 ? 0.741 -13.227 -0.646 1.00 72.38 112 ALA A CA 1
ATOM 821 C C . ALA A 1 112 ? 0.954 -13.237 -2.172 1.00 72.38 112 ALA A C 1
ATOM 823 O O . ALA A 1 112 ? 1.633 -14.128 -2.679 1.00 72.38 112 ALA A O 1
ATOM 824 N N . VAL A 1 113 ? 0.503 -12.191 -2.876 1.00 68.75 113 VAL A N 1
ATOM 825 C CA . VAL A 1 113 ? 0.655 -12.049 -4.340 1.00 68.75 113 VAL A CA 1
ATOM 826 C C . VAL A 1 113 ? 2.124 -11.987 -4.774 1.00 68.75 113 VAL A C 1
ATOM 828 O O . VAL A 1 113 ? 2.490 -12.520 -5.817 1.00 68.75 113 VAL A O 1
ATOM 831 N N . THR A 1 114 ? 2.990 -11.373 -3.966 1.00 62.88 114 THR A N 1
ATOM 832 C CA . THR A 1 114 ? 4.440 -11.334 -4.245 1.00 62.88 114 THR A CA 1
ATOM 833 C C . THR A 1 114 ? 5.172 -12.642 -3.915 1.00 62.88 114 THR A C 1
ATOM 835 O O . THR A 1 114 ? 6.303 -12.811 -4.355 1.00 62.88 114 THR A O 1
ATOM 838 N N . SER A 1 115 ? 4.568 -13.570 -3.154 1.00 54.03 115 SER A N 1
ATOM 839 C CA . SER A 1 115 ? 5.156 -14.900 -2.894 1.00 54.03 115 SER A CA 1
ATOM 840 C C . SER A 1 115 ? 4.914 -15.894 -4.009 1.00 54.03 115 SER A C 1
ATOM 842 O O . SER A 1 115 ? 5.740 -16.773 -4.204 1.00 54.03 115 SER A O 1
ATOM 844 N N . ASP A 1 116 ? 3.775 -15.776 -4.690 1.00 52.59 116 ASP A N 1
ATOM 845 C CA . ASP A 1 116 ? 3.371 -16.686 -5.768 1.00 52.59 116 ASP A CA 1
ATOM 846 C C . ASP A 1 116 ? 4.269 -16.547 -7.014 1.00 52.59 11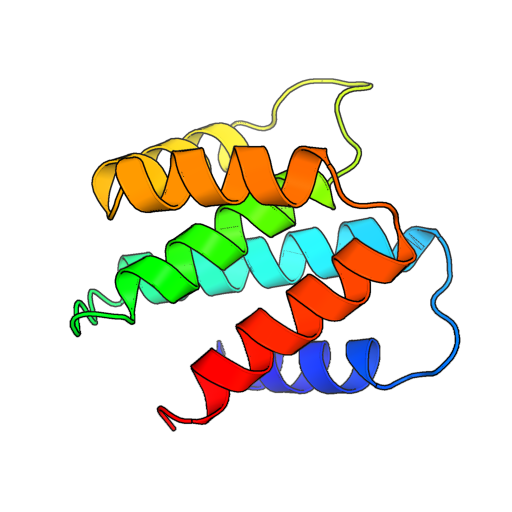6 ASP A C 1
ATOM 848 O O . ASP A 1 116 ? 4.159 -17.299 -7.974 1.00 52.59 116 ASP A O 1
ATOM 852 N N . ARG A 1 117 ? 5.183 -15.567 -6.990 1.00 51.88 117 ARG A N 1
ATOM 853 C CA . ARG A 1 117 ? 6.158 -15.262 -8.042 1.00 51.88 117 ARG A CA 1
ATOM 854 C C . ARG A 1 117 ? 7.598 -15.665 -7.690 1.00 51.88 117 ARG A C 1
ATOM 856 O O . ARG A 1 117 ? 8.515 -15.222 -8.376 1.00 51.88 117 ARG A O 1
ATOM 863 N N . GLY A 1 118 ? 7.797 -16.432 -6.614 1.00 41.03 118 GLY A N 1
ATOM 864 C CA . GLY A 1 118 ? 9.100 -16.952 -6.173 1.00 41.03 118 GLY A CA 1
ATOM 865 C C . GLY A 1 118 ? 9.338 -18.399 -6.574 1.00 41.03 118 GLY A C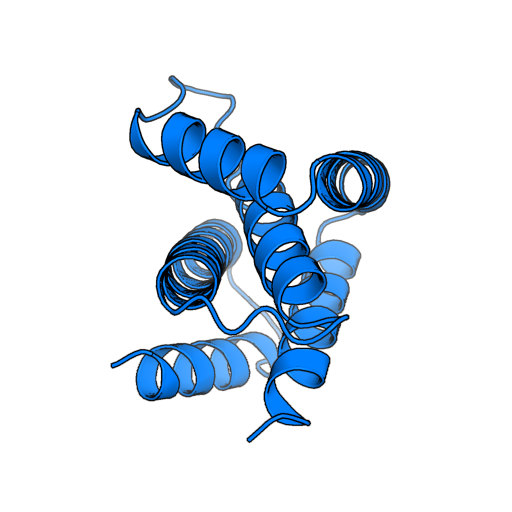 1
ATOM 866 O O . GLY A 1 118 ? 8.376 -19.191 -6.484 1.00 41.03 118 GLY A O 1
#

Foldseek 3Di:
DLVVLLVVLVVQLPDPDDDLVVLLVQLVSLLVNLVVQLVVVPVDVCSLLLSLLSLLLSVLSNPPPPDDDDPSNVVSLVSNCVSPVPSNVVSNVVSVPDDPVVSSVSSVVSSVVVVVVD

pLDDT: mean 71.51, std 11.66, range [41.03, 87.75]

Secondary structure (DSSP, 8-state):
-HHHHHHHHHHHHHSS---TTHHHHHHHHHHHHHHHHHHHT---TTHHHHHHHHHHHHHHHS---SS---HHHHHHHHHHHHHHHHHHHHHHHHHHT--HHHHHHHHHHHHHHHHTT-